Protein AF-A0A965NZM3-F1 (afdb_monomer)

Secondary structure (DSSP, 8-state):
-PPPPHHHHHHHHHHH-------EE-TTT--EE--HHHHHHHHHHHHHHTTEEEEEEEEEEEEEEE-TTSS-EEEEEEEEEEEEETTT--EEEEEEEEEEEESSTTHHHHHHHHHHHHHHHHHTT------TT-TT-HHHHHHHHHHHTTTT------------S----

Mean predicted aligned error: 8.96 Å

Foldseek 3Di:
DDQDDLVRLLVVLLLLAFEDEFPDADPVPGDTDGFLVSLCVSRVVSCVVQQKDKAWDDKAWPDWDAPPVNQKIKTKIKTKIWTARNPPRDIDIFIFMFIAIDRDDCRVVRRVRRRSSVSSCVSSVYHHLPDVVDPDRRPVVVVVRCVVCVPSDDPDPDPPDDPDDDDDD

Sequence (169 aa):
MASKTLAGKLAEVMGEIGYISKGGTNSAQGYKYVMASQVADAIREKLAAKGIAIIPGDIEKLSESTSASGKQVILTFKYSWHLVDGETGEKHTIYSLGSGADSGDKHVYKATTGALKYALLTTFLIPTGDDPENDTADVTIAKAAKEIFKDTVKPMEGQSQKADGEWGF

Solvent-accessible surface area (backbone atoms only — not comparable to full-atom values): 9831 Å² total; per-residue (Å²): 129,83,81,75,51,60,69,57,48,50,53,52,41,33,67,48,50,46,65,48,71,60,77,35,65,43,86,91,79,69,49,71,37,69,44,45,64,60,55,47,60,68,42,50,59,45,34,52,76,66,41,37,46,81,43,83,56,62,76,44,83,75,48,74,48,63,44,96,83,70,58,29,40,38,36,34,35,43,38,34,33,34,42,32,27,70,88,80,66,49,72,47,79,49,68,26,63,10,59,9,74,24,69,66,83,53,14,60,58,40,9,52,46,40,15,54,35,47,36,53,36,63,75,41,69,46,54,49,51,83,47,94,91,43,97,76,52,46,68,62,47,52,53,54,38,51,67,75,28,60,90,47,41,77,82,78,78,78,77,79,74,77,89,74,80,84,93,78,136

Nearest PDB structures (foldseek):
  8rjw-assembly1_F  TM=5.908E-01  e=5.719E-05  Homo sapiens
  8rjw-assembly1_E  TM=5.145E-01  e=3.984E-05  Homo sapiens
  8bjm-assembly1_B  TM=4.962E-01  e=3.984E-05  Homo sapiens
  8rjw-assembly1_D  TM=4.943E-01  e=6.852E-05  Homo sapiens
  5xs0-assembly2_M  TM=4.800E-01  e=5.070E-05  Homo sapiens

Radius of gyration: 17.96 Å; Cα contacts (8 Å, |Δi|>4): 273; chains: 1; bounding box: 42×40×52 Å

Structure (mmCIF, N/CA/C/O backbone):
data_AF-A0A965NZM3-F1
#
_entry.id   AF-A0A965NZM3-F1
#
loop_
_atom_site.group_PDB
_atom_site.id
_atom_site.type_symbol
_atom_site.label_atom_id
_atom_site.label_alt_id
_atom_site.label_comp_id
_atom_site.label_asym_id
_atom_site.label_entity_id
_atom_site.label_seq_id
_atom_site.pdbx_PDB_ins_code
_atom_site.Cartn_x
_atom_site.Cartn_y
_atom_site.Cartn_z
_atom_site.occupancy
_atom_site.B_iso_or_equiv
_atom_site.auth_seq_id
_atom_site.auth_comp_id
_atom_site.auth_asym_id
_atom_site.auth_atom_id
_atom_site.pdbx_PDB_model_num
ATOM 1 N N . MET A 1 1 ? -20.950 -0.039 24.752 1.00 52.38 1 MET A N 1
ATOM 2 C CA . MET A 1 1 ? -19.770 -0.803 24.288 1.00 52.38 1 MET A CA 1
ATOM 3 C C . MET A 1 1 ? -18.690 0.213 23.963 1.00 52.38 1 MET A C 1
ATOM 5 O O . MET A 1 1 ? -19.027 1.195 23.315 1.00 52.38 1 MET A O 1
ATOM 9 N N . ALA A 1 2 ? -17.458 0.050 24.448 1.00 68.75 2 ALA A N 1
ATOM 10 C CA . ALA A 1 2 ? -16.357 0.911 24.007 1.00 68.75 2 ALA A CA 1
ATOM 11 C C . ALA A 1 2 ? -16.117 0.690 22.502 1.00 68.75 2 ALA A C 1
ATOM 13 O O . ALA A 1 2 ? -16.224 -0.452 22.046 1.00 68.75 2 ALA A O 1
ATOM 14 N N . SER A 1 3 ? -15.841 1.755 21.739 1.00 80.31 3 SER A N 1
ATOM 15 C CA . SER A 1 3 ? -15.450 1.592 20.332 1.00 80.31 3 SER A CA 1
ATOM 16 C C . SER A 1 3 ? -14.129 0.818 20.258 1.00 80.31 3 SER A C 1
ATOM 18 O O . SER A 1 3 ? -13.274 0.944 21.139 1.00 80.31 3 SER A O 1
ATOM 20 N N . LYS A 1 4 ? -13.993 -0.044 19.246 1.00 91.12 4 LYS A N 1
ATOM 21 C CA . LYS A 1 4 ? -12.761 -0.804 19.011 1.00 91.12 4 LYS A CA 1
ATOM 22 C C . LYS A 1 4 ? -11.669 0.145 18.526 1.00 91.12 4 LYS A C 1
ATOM 24 O O . LYS A 1 4 ? -11.943 1.030 17.724 1.00 91.12 4 LYS A O 1
ATOM 29 N N . THR A 1 5 ? -10.437 -0.082 18.975 1.00 96.62 5 THR A N 1
ATOM 30 C CA . THR A 1 5 ? -9.261 0.660 18.498 1.00 96.62 5 TH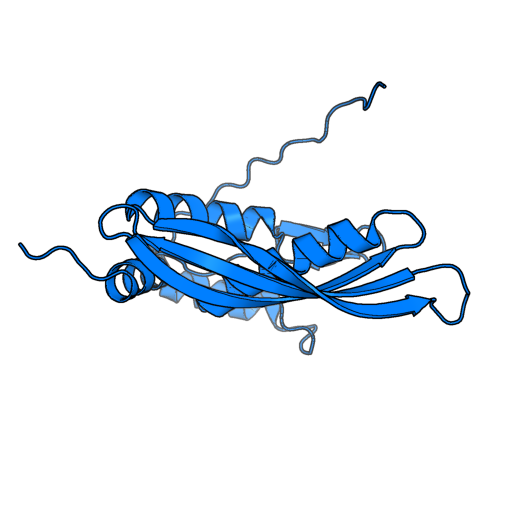R A CA 1
ATOM 31 C C . THR A 1 5 ? -9.007 0.395 17.016 1.00 96.62 5 THR A C 1
ATOM 33 O O . THR A 1 5 ? -9.426 -0.646 16.490 1.00 96.62 5 THR A O 1
ATOM 36 N N . LEU A 1 6 ? -8.257 1.280 16.349 1.00 97.50 6 LEU A N 1
ATOM 37 C CA . LEU A 1 6 ? -7.832 1.062 14.963 1.00 97.50 6 LEU A CA 1
ATOM 38 C C . LEU A 1 6 ? -7.114 -0.284 14.815 1.00 97.50 6 LEU A C 1
ATOM 40 O O . LEU A 1 6 ? -7.427 -1.053 13.910 1.00 97.50 6 LEU A O 1
ATOM 44 N N . ALA A 1 7 ? -6.208 -0.610 15.739 1.00 96.75 7 ALA A N 1
ATOM 45 C CA . ALA A 1 7 ? -5.506 -1.893 15.741 1.00 96.75 7 ALA A CA 1
ATOM 46 C C . ALA A 1 7 ? -6.470 -3.094 15.811 1.00 96.75 7 ALA A C 1
ATOM 48 O O . ALA A 1 7 ? -6.291 -4.071 15.085 1.00 96.75 7 ALA A O 1
ATOM 49 N N . GLY A 1 8 ? -7.523 -3.013 16.634 1.00 97.06 8 GLY A N 1
ATOM 50 C CA . GLY A 1 8 ? -8.547 -4.057 16.720 1.00 97.06 8 GLY A CA 1
ATOM 51 C C . GLY A 1 8 ? -9.350 -4.205 15.425 1.00 97.06 8 GLY A C 1
ATOM 52 O O . GLY A 1 8 ? -9.562 -5.321 14.954 1.00 97.06 8 GLY A O 1
ATOM 53 N N . LYS A 1 9 ? -9.742 -3.084 14.807 1.00 97.50 9 LYS A N 1
ATOM 54 C CA . LYS A 1 9 ? -10.439 -3.071 13.511 1.00 97.50 9 LYS A CA 1
ATOM 55 C C . LYS A 1 9 ? -9.559 -3.652 12.390 1.00 97.50 9 LYS A C 1
ATOM 57 O O . LYS A 1 9 ? -10.045 -4.441 11.583 1.00 97.50 9 LYS A O 1
ATOM 62 N N . LEU A 1 10 ? -8.264 -3.327 12.363 1.00 97.31 10 LEU A N 1
ATOM 63 C CA . LEU A 1 10 ? -7.303 -3.869 11.392 1.00 97.31 10 LEU A CA 1
ATOM 64 C C . LEU A 1 10 ? -7.071 -5.377 11.563 1.00 97.31 10 LEU A C 1
ATOM 66 O O . LEU A 1 10 ? -6.982 -6.090 10.565 1.00 97.31 10 LEU A O 1
ATOM 70 N N . ALA A 1 11 ? -7.022 -5.875 12.803 1.00 96.06 11 ALA A N 1
ATOM 71 C CA . ALA A 1 11 ? -6.902 -7.307 13.077 1.00 96.06 11 ALA A CA 1
ATOM 72 C C . ALA A 1 11 ? -8.112 -8.104 12.552 1.00 96.06 11 ALA A C 1
ATOM 74 O O . ALA 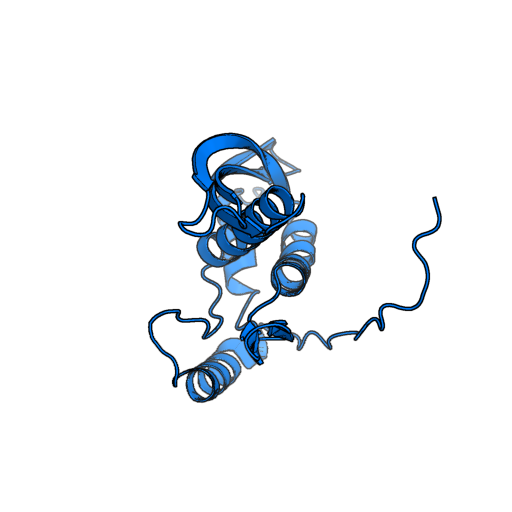A 1 11 ? -7.948 -9.204 12.029 1.00 96.06 11 ALA A O 1
ATOM 75 N N . GLU A 1 12 ? -9.321 -7.540 12.627 1.00 95.38 12 GLU A N 1
ATOM 76 C CA . GLU A 1 12 ? -10.508 -8.155 12.018 1.00 95.38 12 GLU A CA 1
ATOM 77 C C . GLU A 1 12 ? -10.411 -8.208 10.499 1.00 95.38 12 GLU A C 1
ATOM 79 O O . GLU A 1 12 ? -10.671 -9.254 9.914 1.00 95.38 12 GLU A O 1
ATOM 84 N N . VAL A 1 13 ? -9.989 -7.112 9.863 1.00 95.69 13 VAL A N 1
ATOM 85 C CA . VAL A 1 13 ? -9.788 -7.081 8.407 1.00 95.69 13 VAL A CA 1
ATOM 86 C C . VAL A 1 13 ? -8.791 -8.158 7.980 1.00 95.69 13 VAL A C 1
ATOM 88 O O . VAL A 1 13 ? -9.073 -8.904 7.048 1.00 95.69 13 VAL A O 1
ATOM 91 N N . MET A 1 14 ? -7.675 -8.295 8.700 1.00 94.12 14 MET A N 1
ATOM 92 C CA . MET A 1 14 ? -6.680 -9.344 8.457 1.00 94.12 14 MET A CA 1
ATOM 93 C C . MET A 1 14 ? -7.279 -10.755 8.569 1.00 94.12 14 MET A C 1
ATOM 95 O O . MET A 1 14 ? -6.982 -11.607 7.741 1.00 94.12 14 MET A O 1
ATOM 99 N N . GLY A 1 15 ? -8.152 -11.004 9.551 1.00 92.12 15 GLY A N 1
ATOM 100 C CA . GLY A 1 15 ? -8.824 -12.298 9.716 1.00 92.12 15 GLY A CA 1
ATOM 101 C C . GLY A 1 15 ? -9.894 -12.602 8.659 1.00 92.12 15 GLY A C 1
ATOM 102 O O . GLY A 1 15 ? -10.213 -13.765 8.424 1.00 92.12 15 GLY A O 1
ATOM 103 N N . GLU A 1 16 ? -10.450 -11.575 8.012 1.00 92.00 16 GLU A N 1
ATOM 104 C CA . GLU A 1 16 ? -11.489 -11.707 6.983 1.00 92.00 16 GLU A CA 1
ATOM 105 C C . GLU A 1 16 ? -10.929 -11.909 5.564 1.00 92.00 16 GLU A C 1
ATOM 107 O O . GLU A 1 16 ? -11.695 -12.212 4.647 1.00 92.00 16 GLU A O 1
ATOM 112 N N . ILE A 1 17 ? -9.621 -11.730 5.358 1.00 89.12 17 ILE A N 1
ATOM 113 C CA . ILE A 1 17 ? -8.980 -11.860 4.047 1.00 89.12 17 ILE A CA 1
ATOM 114 C C . ILE A 1 17 ? -8.125 -13.124 4.027 1.00 89.12 17 ILE A C 1
ATOM 116 O O . ILE A 1 17 ? -7.209 -13.292 4.823 1.00 89.12 17 ILE A O 1
ATOM 120 N N . GLY A 1 18 ? -8.411 -14.011 3.078 1.00 85.56 18 GLY A N 1
ATOM 121 C CA . GLY A 1 18 ? -7.591 -15.191 2.826 1.00 85.56 18 GLY A CA 1
ATOM 122 C C . GLY A 1 18 ? -6.780 -15.074 1.541 1.00 85.56 18 GLY A C 1
ATOM 123 O O . GLY A 1 18 ? -6.357 -13.999 1.125 1.00 85.56 18 GLY A O 1
ATOM 124 N N . TYR A 1 19 ? -6.555 -16.215 0.899 1.00 87.19 19 TYR A N 1
ATOM 125 C CA . TYR A 1 19 ? -5.686 -16.323 -0.269 1.00 87.19 19 TYR A CA 1
ATOM 126 C C . TYR A 1 19 ? -6.189 -15.561 -1.500 1.00 87.19 19 TYR A C 1
ATOM 128 O O . TYR A 1 19 ? -7.348 -15.705 -1.896 1.00 87.19 19 TYR A O 1
ATOM 136 N N . ILE A 1 20 ? -5.280 -14.845 -2.173 1.00 86.69 20 ILE A N 1
ATOM 137 C CA . ILE A 1 20 ? -5.551 -14.169 -3.450 1.00 86.69 20 ILE A CA 1
ATOM 138 C C . ILE A 1 20 ? -4.769 -14.854 -4.572 1.00 86.69 20 ILE A C 1
ATOM 140 O O . ILE A 1 20 ? -3.541 -14.824 -4.613 1.00 86.69 20 ILE A O 1
ATOM 144 N N . SER A 1 21 ? -5.497 -15.445 -5.521 1.00 84.31 21 SER A N 1
ATOM 145 C CA . SER A 1 21 ? -4.911 -16.111 -6.686 1.00 84.31 21 SER A CA 1
ATOM 146 C C . SER A 1 21 ? -4.430 -15.128 -7.753 1.00 84.31 21 SER A C 1
ATOM 148 O O . SER A 1 21 ? -5.058 -14.096 -7.996 1.00 84.31 21 SER A O 1
ATOM 150 N N . LYS A 1 22 ? -3.377 -15.518 -8.478 1.00 84.12 22 LYS A N 1
ATOM 151 C CA . LYS A 1 22 ? -2.843 -14.790 -9.636 1.00 84.12 22 LYS A CA 1
ATOM 152 C C . LYS A 1 22 ? -3.904 -14.634 -10.738 1.00 84.12 22 LYS A C 1
ATOM 154 O O . LYS A 1 22 ? -4.280 -15.617 -11.375 1.00 84.12 22 LYS A O 1
ATOM 159 N N . GLY A 1 23 ? -4.384 -13.407 -10.954 1.00 82.62 23 GLY A N 1
ATOM 160 C CA . GLY A 1 23 ? -5.332 -13.068 -12.025 1.00 82.62 23 GLY A CA 1
ATOM 161 C C . GLY A 1 23 ? -4.716 -12.315 -13.205 1.00 82.62 23 GLY A C 1
ATOM 162 O O . GLY A 1 23 ? -5.353 -12.206 -14.248 1.00 82.62 23 GLY A O 1
ATOM 163 N N . GLY A 1 24 ? -3.487 -11.812 -13.064 1.00 83.06 24 GLY A N 1
ATOM 164 C CA . GLY A 1 24 ? -2.763 -11.114 -14.123 1.00 83.06 24 GLY A CA 1
ATOM 165 C C . GLY A 1 24 ? -1.831 -12.048 -14.888 1.00 83.06 24 GLY A C 1
ATOM 166 O O . GLY A 1 24 ? -1.347 -13.036 -14.339 1.00 83.06 24 GLY A O 1
ATOM 167 N N . THR A 1 25 ? -1.552 -11.720 -16.149 1.00 83.81 25 THR A N 1
ATOM 168 C CA . THR A 1 25 ? -0.481 -12.341 -16.946 1.00 83.81 25 THR A CA 1
ATOM 169 C C . THR A 1 25 ? 0.392 -11.236 -17.522 1.00 83.81 25 THR A C 1
ATOM 171 O O . THR A 1 25 ? -0.119 -10.307 -18.147 1.00 83.81 25 THR A O 1
ATOM 174 N N . ASN A 1 26 ? 1.701 -11.295 -17.281 1.00 78.12 26 ASN A N 1
ATOM 175 C CA . ASN A 1 26 ? 2.644 -10.363 -17.881 1.00 78.12 26 ASN A CA 1
ATOM 176 C C . ASN A 1 26 ? 2.743 -10.680 -19.378 1.00 78.12 26 ASN A C 1
ATOM 178 O O . ASN A 1 26 ? 3.181 -11.763 -19.755 1.00 78.12 26 ASN A O 1
ATOM 182 N N . SER A 1 27 ? 2.344 -9.747 -20.238 1.00 78.06 27 SER A N 1
ATOM 183 C CA . SER A 1 27 ? 2.311 -9.966 -21.688 1.00 78.06 27 SER A CA 1
ATOM 184 C C . SER A 1 27 ? 3.694 -10.085 -22.334 1.00 78.06 27 SER A C 1
ATOM 186 O O . SER A 1 27 ? 3.808 -10.688 -23.396 1.00 78.06 27 SER A O 1
ATOM 188 N N . ALA A 1 28 ? 4.742 -9.539 -21.712 1.00 75.94 28 ALA A N 1
ATOM 189 C CA . ALA A 1 28 ? 6.100 -9.582 -22.247 1.00 75.94 28 ALA A CA 1
ATOM 190 C C . ALA A 1 28 ? 6.823 -10.899 -21.927 1.00 75.94 28 ALA A C 1
ATOM 192 O O . ALA A 1 28 ? 7.609 -11.374 -22.740 1.00 75.94 28 ALA A O 1
ATOM 193 N N . GLN A 1 29 ? 6.583 -11.470 -20.742 1.00 72.19 29 GLN A N 1
ATOM 194 C CA . GLN A 1 29 ? 7.325 -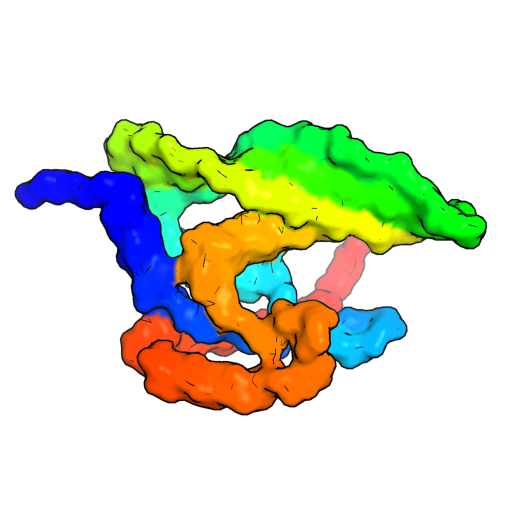12.634 -20.230 1.00 72.19 29 GLN A CA 1
ATOM 195 C C . GLN A 1 29 ? 6.441 -13.862 -19.949 1.00 72.19 29 GLN A C 1
ATOM 197 O O . GLN A 1 29 ? 6.954 -14.927 -19.629 1.00 72.19 29 GLN A O 1
ATOM 202 N N . GLY A 1 30 ? 5.117 -13.740 -20.059 1.00 78.12 30 GLY A N 1
ATOM 203 C CA . GLY A 1 30 ? 4.167 -14.853 -19.977 1.00 78.12 30 GLY A CA 1
ATOM 204 C C . GLY A 1 30 ? 3.863 -15.383 -18.571 1.00 78.12 30 GLY A C 1
ATOM 205 O O . GLY A 1 30 ? 3.026 -16.274 -18.441 1.00 78.12 30 GLY A O 1
ATOM 206 N N . TYR A 1 31 ? 4.486 -14.856 -17.513 1.00 74.50 31 TYR A N 1
ATOM 207 C CA . TYR A 1 31 ? 4.233 -15.321 -16.146 1.00 74.50 31 TYR A CA 1
ATOM 208 C C . TYR A 1 31 ? 2.946 -14.729 -15.554 1.00 74.50 31 TYR A C 1
ATOM 210 O O . TYR A 1 31 ? 2.550 -13.596 -15.856 1.00 74.50 31 TYR A O 1
ATOM 218 N N . LYS A 1 32 ? 2.288 -15.498 -14.679 1.00 83.12 32 LYS A N 1
ATOM 219 C CA . LYS A 1 32 ? 1.111 -15.043 -13.931 1.00 83.12 32 LYS A CA 1
ATOM 220 C C . LYS A 1 32 ? 1.526 -14.282 -12.678 1.00 83.12 32 LYS A C 1
ATOM 222 O O . LYS A 1 32 ? 2.507 -14.642 -12.038 1.00 83.12 32 LYS A O 1
ATOM 227 N N . TYR A 1 33 ? 0.745 -13.279 -12.291 1.00 83.00 33 TYR A N 1
ATOM 228 C CA . TYR A 1 33 ? 1.001 -12.477 -11.094 1.00 83.00 33 TYR A CA 1
ATOM 229 C C . TYR A 1 33 ? -0.300 -12.054 -10.406 1.00 83.00 33 TYR A C 1
ATOM 231 O O . TYR A 1 33 ? -1.374 -12.025 -11.017 1.00 83.00 33 TYR A O 1
ATOM 239 N N . VAL A 1 34 ? -0.217 -11.705 -9.120 1.00 87.75 34 VAL A N 1
ATOM 240 C CA . VAL A 1 34 ? -1.345 -11.086 -8.406 1.00 87.75 34 VAL A CA 1
ATOM 241 C C . VAL A 1 34 ? -1.449 -9.609 -8.783 1.00 87.75 34 VAL A C 1
ATOM 243 O O . VAL A 1 34 ? -0.482 -8.861 -8.616 1.00 87.75 34 VAL A O 1
ATOM 246 N N . MET A 1 35 ? -2.608 -9.176 -9.285 1.00 90.44 35 MET A N 1
ATOM 247 C CA . MET A 1 35 ? -2.822 -7.781 -9.680 1.00 90.44 35 MET A CA 1
ATOM 248 C C . MET A 1 35 ? -3.076 -6.894 -8.460 1.00 90.44 35 MET A C 1
ATOM 250 O O . MET A 1 35 ? -3.792 -7.287 -7.542 1.00 90.44 35 MET A O 1
ATOM 254 N N . ALA A 1 36 ? -2.545 -5.669 -8.473 1.00 91.56 36 ALA A N 1
ATOM 255 C CA . ALA A 1 36 ? -2.790 -4.696 -7.406 1.00 91.56 36 ALA A CA 1
ATOM 256 C C . ALA A 1 36 ? -4.289 -4.393 -7.225 1.00 91.56 36 ALA A C 1
ATOM 258 O O . ALA A 1 36 ? -4.746 -4.263 -6.095 1.00 91.56 36 ALA A O 1
ATOM 259 N N . SER A 1 37 ? -5.056 -4.348 -8.322 1.00 91.25 37 SER A N 1
ATOM 260 C CA . SER A 1 37 ? -6.511 -4.149 -8.297 1.00 91.25 37 SER A CA 1
ATOM 261 C C . SER A 1 37 ? -7.238 -5.255 -7.538 1.00 91.25 37 SER A C 1
ATOM 263 O O . SER A 1 37 ? -8.058 -4.949 -6.688 1.00 91.25 37 SER A O 1
ATOM 265 N N . GLN A 1 38 ? -6.878 -6.524 -7.755 1.00 90.94 38 GLN A N 1
ATOM 266 C CA . GLN A 1 38 ? -7.481 -7.648 -7.028 1.00 90.94 38 GLN A CA 1
ATOM 267 C C . GLN A 1 38 ? -7.217 -7.562 -5.523 1.00 90.94 38 GLN A C 1
ATOM 269 O O . GLN A 1 38 ? -8.106 -7.833 -4.722 1.00 90.94 38 GLN A O 1
ATOM 274 N N . VAL A 1 39 ? -5.998 -7.173 -5.138 1.00 92.88 39 VAL A N 1
ATOM 275 C CA . VAL A 1 39 ? -5.635 -6.983 -3.726 1.00 92.88 39 VAL A CA 1
ATOM 276 C C . VAL A 1 39 ? -6.426 -5.819 -3.129 1.00 92.88 39 VAL A C 1
ATOM 278 O O . VAL A 1 39 ? -7.018 -5.958 -2.063 1.00 92.88 39 VAL A O 1
ATOM 281 N N . ALA A 1 40 ? -6.482 -4.686 -3.831 1.00 93.81 40 ALA A N 1
ATOM 282 C CA . ALA A 1 40 ? -7.226 -3.514 -3.390 1.00 93.81 40 ALA A CA 1
ATOM 283 C C . ALA A 1 40 ? -8.729 -3.799 -3.265 1.00 93.81 40 ALA A C 1
ATOM 285 O O . ALA A 1 40 ? -9.334 -3.421 -2.265 1.00 93.81 40 ALA A O 1
ATOM 286 N N . ASP A 1 41 ? -9.323 -4.501 -4.228 1.00 91.88 41 ASP A N 1
ATOM 287 C CA . ASP A 1 41 ? -10.740 -4.854 -4.223 1.00 91.88 41 ASP A CA 1
ATOM 288 C C . ASP A 1 41 ? -11.099 -5.776 -3.054 1.00 91.88 41 ASP A C 1
ATOM 290 O O . ASP A 1 41 ? -12.111 -5.544 -2.392 1.00 91.88 41 ASP A O 1
ATOM 294 N N . ALA A 1 42 ? -10.250 -6.761 -2.744 1.00 90.44 42 ALA A N 1
ATOM 295 C CA . ALA A 1 42 ? -10.459 -7.659 -1.609 1.00 90.44 42 ALA A CA 1
ATOM 296 C C . ALA A 1 42 ? -10.408 -6.929 -0.253 1.00 90.44 42 ALA A C 1
ATOM 298 O O . ALA A 1 42 ? -11.111 -7.306 0.682 1.00 90.44 42 ALA A O 1
ATOM 299 N N . ILE A 1 43 ? -9.586 -5.882 -0.138 1.00 94.69 43 ILE A N 1
ATOM 300 C CA . ILE A 1 43 ? -9.342 -5.178 1.129 1.00 94.69 43 ILE A CA 1
ATOM 301 C C . ILE A 1 43 ? -10.283 -3.985 1.317 1.00 94.69 43 ILE A C 1
ATOM 303 O O . ILE A 1 43 ? -10.727 -3.727 2.437 1.00 94.69 43 ILE A O 1
ATOM 307 N N . ARG A 1 44 ? -10.603 -3.244 0.247 1.00 94.44 44 ARG A N 1
ATOM 308 C CA . ARG A 1 44 ? -11.346 -1.974 0.338 1.00 94.44 44 ARG A CA 1
ATOM 309 C C . ARG A 1 44 ? -12.715 -2.141 0.988 1.00 94.44 44 ARG A C 1
ATOM 311 O O . ARG A 1 44 ? -13.100 -1.305 1.798 1.00 94.44 44 ARG A O 1
ATOM 318 N N . GLU A 1 45 ? -13.427 -3.223 0.669 1.00 92.88 45 GLU A N 1
ATOM 319 C CA . GLU A 1 45 ? -14.753 -3.503 1.228 1.00 92.88 45 GLU A CA 1
ATOM 320 C C . GLU A 1 45 ? -14.654 -3.763 2.734 1.00 92.88 45 GLU A C 1
ATOM 322 O O . GLU A 1 45 ? -15.465 -3.265 3.514 1.00 92.88 45 GLU A O 1
ATOM 327 N N . LYS A 1 46 ? -13.607 -4.481 3.152 1.00 95.62 46 LYS A N 1
ATOM 328 C CA . LYS A 1 46 ? -13.356 -4.830 4.552 1.00 95.62 46 LYS A CA 1
ATOM 329 C C . LYS A 1 46 ? -12.969 -3.616 5.379 1.00 95.62 46 LYS A C 1
ATOM 331 O O . LYS A 1 46 ? -13.526 -3.415 6.453 1.00 95.62 46 LYS A O 1
ATOM 336 N N . LEU A 1 47 ? -12.074 -2.773 4.863 1.00 97.38 47 LEU A N 1
ATOM 337 C CA . LEU A 1 47 ? -11.720 -1.512 5.515 1.00 97.38 47 LEU A CA 1
ATOM 338 C C . LEU A 1 47 ? -12.935 -0.588 5.639 1.00 97.38 47 LEU A C 1
ATOM 340 O O . LEU A 1 47 ? -13.216 -0.105 6.736 1.00 97.38 47 LEU A O 1
ATOM 344 N N . ALA A 1 48 ? -13.699 -0.411 4.556 1.00 96.50 48 ALA A N 1
ATOM 345 C CA . ALA A 1 48 ? -14.897 0.426 4.558 1.00 96.50 48 ALA A CA 1
ATOM 346 C C . ALA A 1 48 ? -15.944 -0.068 5.569 1.00 96.50 48 ALA A C 1
ATOM 348 O O . ALA A 1 48 ? -16.499 0.736 6.316 1.00 96.50 48 ALA A O 1
ATOM 349 N N . ALA A 1 49 ? -16.158 -1.385 5.664 1.00 96.12 49 ALA A N 1
ATOM 350 C CA . ALA A 1 49 ? -17.079 -1.982 6.632 1.00 96.12 49 ALA A CA 1
ATOM 351 C C . ALA A 1 49 ? -16.675 -1.743 8.100 1.00 96.12 49 ALA A C 1
ATOM 353 O O . ALA A 1 49 ? -17.535 -1.779 8.979 1.00 96.12 49 ALA A O 1
ATOM 354 N N . LYS A 1 50 ? -15.388 -1.488 8.380 1.00 96.69 50 LYS A N 1
ATOM 355 C CA . LYS A 1 50 ? -14.886 -1.121 9.717 1.00 96.69 50 LYS A CA 1
ATOM 356 C C . LYS A 1 50 ? -14.676 0.388 9.894 1.00 96.69 50 LYS A C 1
ATOM 358 O O . LYS A 1 50 ? -14.157 0.800 10.929 1.00 96.69 50 LYS A O 1
ATOM 363 N N . GLY A 1 51 ? -15.046 1.205 8.905 1.00 97.25 51 GLY A N 1
ATOM 364 C CA . GLY A 1 51 ? -14.851 2.655 8.945 1.00 97.25 51 GLY A CA 1
ATOM 365 C C . GLY A 1 51 ? -13.384 3.085 8.861 1.00 97.25 51 GLY A C 1
ATOM 366 O O . GLY A 1 51 ? -13.028 4.118 9.419 1.00 97.25 51 GLY A O 1
ATOM 367 N N . ILE A 1 52 ? -12.524 2.303 8.199 1.00 98.25 52 ILE A N 1
ATOM 368 C CA . ILE A 1 52 ? -11.104 2.627 8.018 1.00 98.25 52 ILE A CA 1
ATOM 369 C C . ILE A 1 52 ? -10.865 3.166 6.605 1.00 98.25 52 ILE A C 1
ATOM 371 O O . ILE A 1 52 ? -11.254 2.541 5.617 1.00 98.25 52 ILE A O 1
ATOM 375 N N . ALA A 1 53 ? -10.160 4.291 6.503 1.00 97.50 53 ALA A N 1
ATOM 376 C CA . ALA A 1 53 ? -9.620 4.801 5.246 1.00 97.50 53 ALA A CA 1
ATOM 377 C C . ALA A 1 53 ? -8.130 4.455 5.113 1.00 97.50 53 ALA A C 1
ATOM 379 O O . ALA A 1 53 ? -7.398 4.478 6.102 1.00 97.50 53 ALA A O 1
ATOM 380 N N . ILE A 1 54 ? -7.671 4.189 3.887 1.00 97.12 54 ILE A N 1
ATOM 381 C CA . ILE A 1 54 ? -6.246 4.192 3.537 1.00 97.12 54 ILE A CA 1
ATOM 382 C C . ILE A 1 54 ? -5.955 5.411 2.660 1.00 97.12 54 ILE A C 1
ATOM 384 O O . ILE A 1 54 ? -6.612 5.620 1.642 1.00 97.12 54 ILE A O 1
ATOM 388 N N . ILE A 1 55 ? -4.995 6.235 3.072 1.00 96.00 55 ILE A N 1
ATOM 389 C CA . ILE A 1 55 ? -4.677 7.515 2.427 1.00 96.00 55 ILE A CA 1
ATOM 390 C C . ILE A 1 55 ? -3.176 7.541 2.111 1.00 96.00 55 ILE A C 1
ATOM 392 O O . ILE A 1 55 ? -2.383 7.190 2.987 1.00 96.00 55 ILE A O 1
ATOM 396 N N . PRO A 1 56 ? -2.749 7.928 0.895 1.00 94.06 56 PRO A N 1
ATOM 397 C CA . PRO A 1 56 ? -1.330 8.092 0.599 1.00 94.06 56 PRO A CA 1
ATOM 398 C C . PRO A 1 56 ? -0.726 9.220 1.446 1.00 94.06 56 PRO A C 1
ATOM 400 O O . PRO A 1 56 ? -1.332 10.280 1.603 1.00 94.06 56 PRO A O 1
ATOM 403 N N . GLY A 1 57 ? 0.457 8.970 2.000 1.00 96.06 57 GLY A N 1
ATOM 404 C CA . GLY A 1 57 ? 1.284 9.973 2.665 1.00 96.06 57 GLY A CA 1
ATOM 405 C C . GLY A 1 57 ? 2.436 10.421 1.766 1.00 96.06 57 GLY A C 1
ATOM 406 O O . GLY A 1 57 ? 2.289 10.546 0.550 1.00 96.06 57 GLY A O 1
ATOM 407 N N . ASP A 1 58 ? 3.600 10.635 2.374 1.00 96.62 58 ASP A N 1
ATOM 408 C CA . ASP A 1 58 ? 4.820 11.046 1.686 1.00 96.62 58 ASP A CA 1
ATOM 409 C C . ASP A 1 58 ? 5.326 9.999 0.688 1.00 96.62 58 ASP A C 1
ATOM 411 O O . ASP A 1 58 ? 5.240 8.784 0.920 1.00 96.62 58 ASP A O 1
ATOM 415 N N . ILE A 1 59 ? 5.919 10.509 -0.393 1.00 97.12 59 ILE A N 1
ATOM 416 C CA . ILE A 1 59 ? 6.612 9.741 -1.424 1.00 97.12 59 ILE A CA 1
ATOM 417 C C . ILE A 1 59 ? 8.047 10.257 -1.501 1.00 97.12 59 ILE A C 1
ATOM 419 O O . ILE A 1 59 ? 8.287 11.424 -1.808 1.00 97.12 59 ILE A O 1
ATOM 423 N N . GLU A 1 60 ? 9.006 9.375 -1.249 1.00 96.12 60 GLU A N 1
ATOM 424 C CA . GLU A 1 60 ? 10.433 9.683 -1.272 1.00 96.12 60 GLU A CA 1
ATOM 425 C C . GLU A 1 60 ? 11.106 8.940 -2.428 1.00 96.12 60 GLU A C 1
ATOM 427 O O . GLU A 1 60 ? 11.039 7.710 -2.511 1.00 96.12 60 GLU A O 1
ATOM 432 N N . LYS A 1 61 ? 11.772 9.676 -3.327 1.00 97.25 61 LYS A N 1
ATOM 433 C CA . LYS A 1 61 ? 12.597 9.079 -4.386 1.00 97.25 61 LYS A CA 1
ATOM 434 C C . LYS A 1 61 ? 13.887 8.538 -3.788 1.00 97.25 61 LYS A C 1
ATOM 436 O O . LYS A 1 61 ? 14.715 9.318 -3.333 1.00 97.25 61 LYS A O 1
ATOM 441 N N . LEU A 1 62 ? 14.071 7.221 -3.845 1.00 95.44 62 LEU A N 1
ATOM 442 C CA . LEU A 1 62 ? 15.278 6.567 -3.340 1.00 95.44 62 LEU A CA 1
ATOM 443 C C . LEU A 1 62 ? 16.349 6.425 -4.419 1.00 95.44 62 LEU A C 1
ATO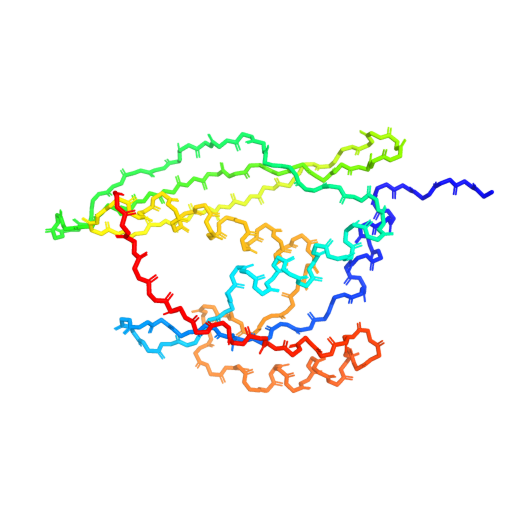M 445 O O . LEU A 1 62 ? 17.531 6.618 -4.152 1.00 95.44 62 LEU A O 1
ATOM 449 N N . SER A 1 63 ? 15.950 6.068 -5.640 1.00 95.00 63 SER A N 1
ATOM 450 C CA . SER A 1 63 ? 16.889 5.895 -6.746 1.00 95.00 63 SER A CA 1
ATOM 451 C C . SER A 1 63 ? 16.223 6.068 -8.098 1.00 95.00 63 SER A C 1
ATOM 453 O O . SER A 1 63 ? 15.052 5.741 -8.273 1.00 95.00 63 SER A O 1
ATOM 455 N N . GLU A 1 64 ? 17.001 6.556 -9.057 1.00 95.44 64 GLU A N 1
ATOM 456 C CA . GLU A 1 64 ? 16.630 6.659 -10.462 1.00 95.44 64 GLU A CA 1
ATOM 457 C C . GLU A 1 64 ? 17.868 6.339 -11.296 1.00 95.44 64 GLU A C 1
ATOM 459 O O . GLU A 1 64 ? 18.935 6.920 -11.090 1.00 95.44 64 GLU A O 1
ATOM 464 N N . SER A 1 65 ? 17.751 5.371 -12.195 1.00 93.75 65 SER A N 1
ATOM 465 C CA . SER A 1 65 ? 18.838 4.956 -13.072 1.00 93.75 65 SER A CA 1
ATOM 466 C C . SER A 1 65 ? 18.305 4.573 -14.444 1.00 93.75 65 SER A C 1
ATOM 468 O O . SER A 1 65 ? 17.106 4.403 -14.653 1.00 93.75 65 SER A O 1
ATOM 470 N N . THR A 1 66 ? 19.210 4.449 -15.408 1.00 94.62 66 THR A N 1
ATOM 471 C CA . THR A 1 66 ? 18.890 3.910 -16.730 1.00 94.62 66 THR A CA 1
ATOM 472 C C . THR A 1 66 ? 19.513 2.525 -16.862 1.00 94.62 66 THR A C 1
ATOM 474 O O . THR A 1 66 ? 20.626 2.291 -16.391 1.00 94.62 66 THR A O 1
ATOM 477 N N . SER A 1 67 ? 18.810 1.594 -17.508 1.00 91.75 67 SER A N 1
ATOM 478 C CA . SER A 1 67 ? 19.351 0.275 -17.855 1.00 91.75 67 SER A CA 1
ATOM 479 C C . SER A 1 67 ? 20.654 0.403 -18.652 1.00 91.75 67 SER A C 1
ATOM 481 O O . SER A 1 67 ? 20.839 1.382 -19.376 1.00 91.75 67 SER A O 1
ATOM 483 N N . ALA A 1 68 ? 21.492 -0.636 -18.644 1.00 90.12 68 ALA A N 1
ATOM 484 C CA . ALA A 1 68 ? 22.734 -0.669 -19.426 1.00 90.12 68 ALA A CA 1
ATOM 485 C C . ALA A 1 68 ? 22.534 -0.382 -20.930 1.00 90.12 68 ALA A C 1
ATOM 487 O O . ALA A 1 68 ? 23.427 0.134 -21.590 1.00 90.12 68 ALA A O 1
ATOM 488 N N . SER A 1 69 ? 21.347 -0.683 -21.471 1.00 90.88 69 SER A N 1
ATOM 489 C CA . SER A 1 69 ? 21.000 -0.423 -22.875 1.00 90.88 69 SER A CA 1
ATOM 490 C C . SER A 1 69 ? 20.617 1.030 -23.185 1.00 90.88 69 SER A C 1
ATOM 492 O O . SER A 1 69 ? 20.382 1.357 -24.346 1.00 90.88 69 SER A O 1
ATOM 494 N N . GLY A 1 70 ? 20.462 1.884 -22.169 1.00 90.44 70 GLY A N 1
ATOM 495 C CA . GLY A 1 70 ? 19.936 3.243 -22.318 1.00 90.44 70 GLY A CA 1
ATOM 496 C C . GLY A 1 70 ? 18.419 3.324 -22.544 1.00 90.44 70 GLY A C 1
ATOM 497 O O . GLY A 1 70 ? 17.872 4.418 -22.579 1.00 90.44 70 GLY A O 1
ATOM 498 N N . LYS A 1 71 ? 17.724 2.188 -22.708 1.00 90.94 71 LYS A N 1
ATOM 499 C CA . LYS A 1 71 ? 16.329 2.165 -23.181 1.00 90.94 71 LYS A CA 1
ATOM 500 C C . LYS A 1 71 ? 15.269 2.202 -22.089 1.00 90.94 71 LYS A C 1
ATOM 502 O O . LYS A 1 71 ? 14.128 2.484 -22.413 1.00 90.94 71 LYS A O 1
ATOM 507 N N . GLN A 1 72 ? 15.598 1.856 -20.847 1.00 92.31 72 GLN A N 1
ATOM 508 C CA . GLN A 1 72 ? 14.639 1.799 -19.740 1.00 92.31 72 GLN A CA 1
ATOM 509 C C . GLN A 1 72 ? 15.109 2.652 -18.574 1.00 92.31 72 GLN A C 1
ATOM 511 O O . GLN A 1 72 ? 16.267 2.540 -18.173 1.00 92.31 72 GLN A O 1
ATOM 516 N N . VAL A 1 73 ? 14.195 3.430 -18.006 1.00 94.25 73 VAL A N 1
ATOM 517 C CA . VAL A 1 73 ? 14.378 4.092 -16.715 1.00 94.25 73 VAL A CA 1
ATOM 518 C C . VAL A 1 73 ? 13.877 3.153 -15.626 1.00 94.25 73 VAL A C 1
ATOM 520 O O . VAL A 1 73 ? 12.803 2.563 -15.756 1.00 94.25 73 VAL A O 1
ATOM 523 N N . ILE A 1 74 ? 14.670 3.006 -14.568 1.00 93.75 74 ILE A N 1
ATOM 524 C CA . ILE A 1 74 ? 14.348 2.249 -13.362 1.00 93.75 74 ILE A CA 1
ATOM 525 C C . ILE A 1 74 ? 14.285 3.247 -12.212 1.00 93.75 74 ILE A C 1
ATOM 527 O O . ILE A 1 74 ? 15.254 3.953 -11.937 1.00 93.75 74 ILE A O 1
ATOM 531 N N . LEU A 1 75 ? 13.141 3.300 -11.543 1.00 94.25 75 LEU A N 1
ATOM 532 C CA . LEU A 1 75 ? 12.852 4.267 -10.492 1.00 94.25 75 LEU A CA 1
ATOM 533 C C . LEU A 1 75 ? 12.318 3.536 -9.266 1.00 94.25 75 LEU A C 1
ATOM 535 O O . LEU A 1 75 ? 11.418 2.705 -9.394 1.00 94.25 75 LEU A O 1
ATOM 539 N N . THR A 1 76 ? 12.859 3.855 -8.091 1.00 95.81 76 THR A N 1
ATOM 540 C CA . THR A 1 76 ? 12.401 3.301 -6.813 1.00 95.81 76 THR A CA 1
ATOM 541 C C . THR A 1 76 ? 11.978 4.410 -5.863 1.00 95.81 76 THR A C 1
ATOM 543 O O . THR A 1 76 ? 12.724 5.357 -5.607 1.00 95.81 76 THR A O 1
ATOM 546 N N . PHE A 1 77 ? 10.788 4.245 -5.298 1.00 96.69 77 PHE A N 1
ATOM 547 C CA . PHE A 1 77 ? 10.202 5.129 -4.305 1.00 96.69 77 PHE A CA 1
ATOM 548 C C . PHE A 1 77 ? 9.932 4.381 -3.002 1.00 96.69 77 PHE A C 1
ATOM 550 O O . PHE A 1 77 ? 9.558 3.204 -3.005 1.00 96.69 77 PHE A O 1
ATOM 557 N N . LYS A 1 78 ? 10.035 5.104 -1.890 1.00 97.69 78 LYS A N 1
ATOM 558 C CA . LYS A 1 78 ? 9.427 4.733 -0.616 1.00 97.69 78 LYS A CA 1
ATOM 559 C C . LYS A 1 78 ? 8.126 5.507 -0.461 1.00 97.69 78 LYS A C 1
ATOM 561 O O . LYS A 1 78 ? 8.122 6.731 -0.534 1.00 97.69 78 LYS A O 1
ATOM 566 N N . TYR A 1 79 ? 7.042 4.781 -0.232 1.00 98.00 79 TYR A N 1
ATOM 567 C CA . TYR A 1 79 ? 5.729 5.344 0.061 1.00 98.00 79 TYR A CA 1
ATOM 568 C C . TYR A 1 79 ? 5.426 5.170 1.537 1.00 98.00 79 TYR A C 1
ATOM 570 O O . TYR A 1 79 ? 5.752 4.133 2.126 1.00 98.00 79 TYR A O 1
ATOM 578 N N . SER A 1 80 ? 4.749 6.157 2.106 1.00 97.88 80 SER A N 1
ATOM 579 C CA . SER A 1 80 ? 3.992 5.987 3.337 1.00 97.88 80 SER A CA 1
ATOM 580 C C . SER A 1 80 ? 2.496 5.970 3.038 1.00 97.88 80 SER A C 1
ATOM 582 O O . SER A 1 80 ? 2.025 6.607 2.095 1.00 97.88 80 SER A O 1
ATOM 584 N N . TRP A 1 81 ? 1.747 5.227 3.844 1.00 98.00 81 TRP A N 1
ATOM 585 C CA . TRP A 1 81 ? 0.292 5.160 3.772 1.00 98.00 81 TRP A CA 1
ATOM 586 C C . TRP A 1 81 ? -0.279 5.275 5.172 1.00 98.00 81 TRP A C 1
ATOM 588 O O . TRP A 1 81 ? 0.270 4.722 6.125 1.00 98.00 81 TRP A O 1
ATOM 598 N N . HIS A 1 82 ? -1.392 5.976 5.296 1.00 98.19 82 HIS A N 1
ATOM 599 C CA . HIS A 1 82 ? -2.076 6.194 6.555 1.00 98.19 82 HIS A CA 1
ATOM 600 C C . HIS A 1 82 ? -3.358 5.379 6.589 1.00 98.19 82 HIS A C 1
ATOM 602 O O . HIS A 1 82 ? -4.262 5.614 5.791 1.00 98.19 82 HIS A O 1
ATOM 608 N N . LEU A 1 83 ? -3.433 4.449 7.534 1.00 98.31 83 LEU A N 1
ATOM 609 C CA . LEU A 1 83 ? -4.672 3.809 7.946 1.00 98.31 83 LEU A CA 1
ATOM 610 C C . LEU A 1 83 ? -5.304 4.705 9.006 1.00 98.31 83 LEU A C 1
ATOM 612 O O . LEU A 1 83 ? -4.678 4.964 10.034 1.00 98.31 83 LEU A O 1
ATOM 616 N N . VAL A 1 84 ? -6.497 5.217 8.728 1.00 98.38 84 VAL A N 1
ATOM 617 C CA . VAL A 1 84 ? -7.182 6.198 9.575 1.00 98.38 84 VAL A CA 1
ATOM 618 C C . VAL A 1 84 ? -8.532 5.639 9.987 1.00 98.38 84 VAL A C 1
ATOM 620 O O . VAL A 1 84 ? -9.334 5.270 9.130 1.00 98.38 84 VAL A O 1
ATOM 623 N N . ASP A 1 85 ? -8.786 5.593 11.291 1.00 98.19 85 ASP A N 1
ATOM 624 C CA . ASP A 1 85 ? -10.111 5.300 11.826 1.00 98.19 85 ASP A CA 1
ATOM 625 C C . ASP A 1 85 ? -11.016 6.526 11.653 1.00 98.19 85 ASP A C 1
ATOM 627 O O . ASP A 1 85 ? -10.749 7.594 12.209 1.00 98.19 85 ASP A O 1
ATOM 631 N N . GLY A 1 86 ? -12.096 6.373 10.889 1.00 96.88 86 GLY A N 1
ATOM 632 C CA . GLY A 1 86 ? -13.062 7.437 10.630 1.00 96.88 86 GLY A CA 1
ATOM 633 C C . GLY A 1 86 ? -13.866 7.872 11.858 1.00 96.88 86 GLY A C 1
ATOM 634 O O . GLY A 1 86 ? -14.428 8.963 11.844 1.00 96.88 86 GLY A O 1
ATOM 635 N N . GLU A 1 87 ? -13.919 7.061 12.919 1.00 95.25 87 GLU A N 1
ATOM 636 C CA . GLU A 1 87 ? -14.634 7.414 14.153 1.00 95.25 87 GLU A CA 1
ATOM 637 C C . GLU A 1 87 ? -13.765 8.219 15.121 1.00 95.25 87 GLU A C 1
ATOM 639 O O . GLU A 1 87 ? -14.215 9.209 15.696 1.00 95.25 87 GLU A O 1
ATOM 644 N N . THR A 1 88 ? -12.530 7.768 15.339 1.00 96.38 88 THR A N 1
ATOM 645 C CA . THR A 1 88 ? -11.653 8.291 16.398 1.00 96.38 88 THR A CA 1
ATOM 646 C C . THR A 1 88 ? -10.584 9.245 15.874 1.00 96.38 88 THR A C 1
ATOM 648 O O . THR A 1 88 ? -10.008 10.005 16.652 1.00 96.38 88 THR A O 1
ATOM 651 N N . GLY A 1 89 ? -10.290 9.204 14.571 1.00 95.56 89 GLY A N 1
ATOM 652 C CA . GLY A 1 89 ? -9.141 9.881 13.973 1.00 95.56 89 GLY A CA 1
ATOM 653 C C . GLY A 1 89 ? -7.797 9.221 14.301 1.00 95.56 89 GLY A C 1
ATOM 654 O O . GLY A 1 89 ? -6.757 9.758 13.914 1.00 95.56 89 GLY A O 1
ATOM 655 N N . GLU A 1 90 ? -7.791 8.075 14.999 1.00 97.75 90 GLU A N 1
ATOM 656 C CA . GLU A 1 90 ? -6.576 7.293 15.235 1.00 97.75 90 GLU A CA 1
ATOM 657 C C . GLU A 1 90 ? -5.920 6.959 13.889 1.00 97.75 90 GLU A C 1
ATOM 659 O O . GLU A 1 90 ? -6.594 6.590 12.924 1.00 97.75 90 GLU A O 1
ATOM 664 N N . LYS A 1 91 ? -4.594 7.112 13.821 1.00 97.50 91 LYS A N 1
ATOM 665 C CA . LYS A 1 91 ? -3.819 6.935 12.595 1.00 97.50 91 LYS A CA 1
ATOM 666 C C . LYS A 1 91 ? -2.653 5.988 12.821 1.00 97.50 91 LYS A C 1
ATOM 668 O O . LYS A 1 91 ? -1.856 6.189 13.736 1.00 97.50 91 LYS A O 1
ATOM 673 N N . HIS A 1 92 ? -2.491 5.035 11.911 1.00 97.75 92 HIS A N 1
ATOM 674 C CA . HIS A 1 92 ? -1.310 4.188 11.814 1.00 97.75 92 HIS A CA 1
ATOM 675 C C . HIS A 1 92 ? -0.636 4.373 10.452 1.00 97.75 92 HIS A C 1
ATOM 677 O O . HIS A 1 92 ? -1.306 4.364 9.420 1.00 97.75 92 HIS A O 1
ATOM 683 N N . THR A 1 93 ? 0.685 4.555 10.439 1.00 98.06 93 THR A N 1
ATOM 684 C CA . THR A 1 93 ? 1.454 4.738 9.202 1.00 98.06 93 THR A CA 1
ATOM 685 C C . THR A 1 93 ? 2.193 3.456 8.850 1.00 98.06 93 THR A C 1
ATOM 687 O O . THR A 1 93 ? 2.992 2.968 9.646 1.00 98.06 93 THR A O 1
ATOM 690 N N . ILE A 1 94 ? 1.973 2.963 7.636 1.00 97.25 94 ILE A N 1
ATOM 691 C C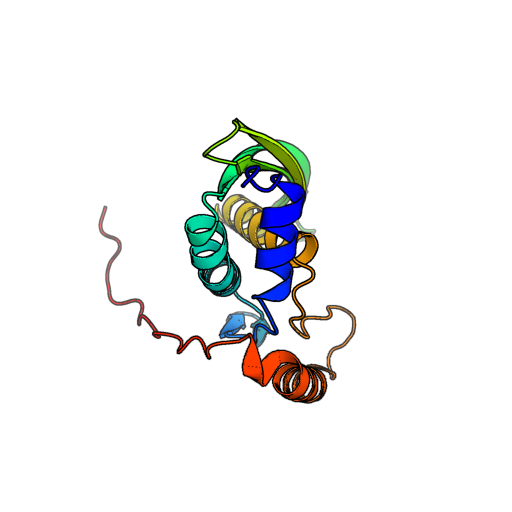A . ILE A 1 94 ? 2.698 1.837 7.042 1.00 97.25 94 ILE A CA 1
ATOM 692 C C . ILE A 1 94 ? 3.594 2.334 5.908 1.00 97.25 94 ILE A C 1
ATOM 694 O O . ILE A 1 94 ? 3.363 3.408 5.348 1.00 97.25 94 ILE A O 1
ATOM 698 N N . TYR A 1 95 ? 4.599 1.541 5.548 1.00 97.44 95 TYR A N 1
ATOM 699 C CA . TYR A 1 95 ? 5.546 1.880 4.490 1.00 97.44 95 TYR A CA 1
ATOM 700 C C . TYR A 1 95 ? 5.682 0.744 3.486 1.00 97.44 95 TYR A C 1
ATOM 702 O O . TYR A 1 95 ? 5.575 -0.431 3.832 1.00 97.44 95 TYR A O 1
ATOM 710 N N . SER A 1 96 ? 5.976 1.104 2.244 1.00 97.19 96 SER A N 1
ATOM 711 C CA . SER A 1 96 ? 6.242 0.148 1.173 1.00 97.19 96 SER A CA 1
ATOM 712 C C . SER A 1 96 ? 7.247 0.713 0.186 1.00 97.19 96 SER A C 1
ATOM 714 O O . SER A 1 96 ? 7.294 1.925 -0.034 1.00 97.19 96 SER A O 1
ATOM 716 N N . LEU A 1 97 ? 7.980 -0.175 -0.474 1.00 96.56 97 LEU A N 1
ATOM 717 C CA . LEU A 1 97 ? 8.789 0.185 -1.628 1.00 96.56 97 LEU A CA 1
ATOM 718 C C . LEU A 1 97 ? 8.028 -0.124 -2.914 1.00 96.56 97 LEU A C 1
ATOM 720 O O . LEU A 1 97 ? 7.363 -1.153 -3.029 1.00 96.56 97 LEU A O 1
ATOM 724 N N . GLY A 1 98 ? 8.147 0.777 -3.880 1.00 94.81 98 GLY A N 1
ATOM 725 C CA . GLY A 1 98 ? 7.665 0.586 -5.238 1.00 94.81 98 GLY A CA 1
ATOM 726 C C . GLY A 1 98 ? 8.802 0.809 -6.212 1.00 94.81 98 GLY A C 1
ATOM 727 O O . GLY A 1 98 ? 9.451 1.851 -6.153 1.00 94.81 98 GLY A O 1
ATOM 728 N N . SER A 1 99 ? 9.033 -0.148 -7.107 1.00 94.56 99 SER A N 1
ATOM 729 C CA . SER A 1 99 ? 9.998 -0.002 -8.194 1.00 94.56 99 SER A CA 1
ATOM 730 C C . SER A 1 99 ? 9.307 -0.192 -9.536 1.00 94.56 99 SER A C 1
ATOM 732 O O . SER A 1 99 ? 8.453 -1.068 -9.689 1.00 94.56 99 SER A O 1
ATOM 734 N N . GLY A 1 100 ? 9.649 0.653 -10.501 1.00 92.81 100 GLY A N 1
ATOM 735 C CA . GLY A 1 100 ? 9.096 0.603 -11.842 1.00 92.81 100 GLY A CA 1
ATOM 736 C C . GLY A 1 100 ? 10.188 0.737 -12.887 1.00 92.81 100 GLY A C 1
ATOM 737 O O . GLY A 1 100 ? 11.017 1.641 -12.815 1.00 92.81 100 GLY A O 1
ATOM 738 N N . ALA A 1 101 ? 10.157 -0.167 -13.864 1.00 92.81 101 ALA A N 1
ATOM 739 C CA . ALA A 1 101 ? 11.028 -0.158 -15.030 1.00 92.81 101 ALA A CA 1
ATOM 740 C C . ALA A 1 101 ? 10.184 -0.022 -16.303 1.00 92.81 101 ALA A C 1
ATOM 742 O O . ALA A 1 101 ? 9.274 -0.829 -16.552 1.00 92.81 101 ALA A O 1
ATOM 743 N N . ASP A 1 102 ? 10.455 1.009 -17.098 1.00 92.50 102 ASP A N 1
ATOM 744 C CA . ASP A 1 102 ? 9.774 1.246 -18.371 1.00 92.50 102 ASP A CA 1
ATOM 745 C C . ASP A 1 102 ? 10.647 2.058 -19.334 1.00 92.50 102 ASP A C 1
ATOM 747 O O . ASP A 1 102 ? 11.510 2.823 -18.906 1.00 92.50 102 ASP A O 1
ATOM 751 N N . 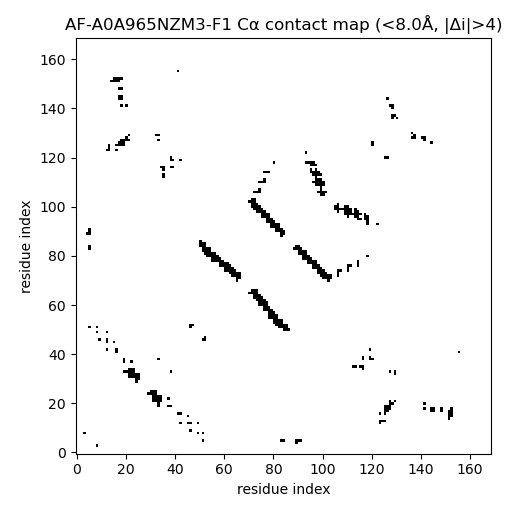SER A 1 103 ? 10.436 1.875 -20.636 1.00 89.44 103 SER A N 1
ATOM 752 C CA . SER A 1 103 ? 11.128 2.636 -21.682 1.00 89.44 103 SER A CA 1
ATOM 753 C C . SER A 1 103 ? 10.452 3.959 -22.040 1.00 89.44 103 SER A C 1
ATOM 755 O O . SER A 1 103 ? 11.044 4.772 -22.742 1.00 89.44 103 SER A O 1
ATOM 757 N N . GLY A 1 104 ? 9.213 4.160 -21.595 1.00 87.56 104 GLY A N 1
ATOM 758 C CA . GLY A 1 104 ? 8.476 5.412 -21.697 1.00 87.56 104 GLY A CA 1
ATOM 759 C C . GLY A 1 104 ? 8.209 6.021 -20.322 1.00 87.56 104 GLY A C 1
ATOM 760 O O . GLY A 1 104 ? 9.001 5.905 -19.390 1.00 87.56 104 GLY A O 1
ATOM 761 N N . ASP A 1 105 ? 7.054 6.656 -20.182 1.00 87.00 105 ASP A N 1
ATOM 762 C CA . ASP A 1 105 ? 6.609 7.414 -19.010 1.00 87.00 105 ASP A CA 1
ATOM 763 C C . ASP A 1 105 ? 6.007 6.546 -17.886 1.00 87.00 105 ASP A C 1
ATOM 765 O O . ASP A 1 105 ? 5.725 7.031 -16.790 1.00 87.00 105 ASP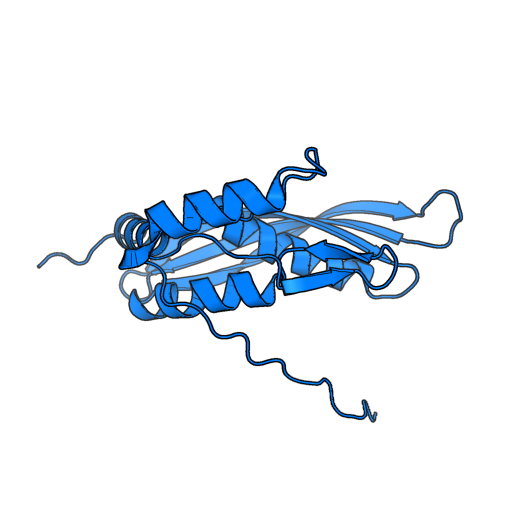 A O 1
ATOM 769 N N . LYS A 1 106 ? 5.842 5.235 -18.112 1.00 91.19 106 LYS A N 1
ATOM 770 C CA . LYS A 1 106 ? 5.104 4.353 -17.189 1.00 91.19 106 LYS A CA 1
ATOM 771 C C . LYS A 1 106 ? 5.895 3.859 -15.981 1.00 91.19 106 LYS A C 1
ATOM 773 O O . LYS A 1 106 ? 5.325 3.178 -15.127 1.00 91.19 106 LYS A O 1
ATOM 778 N N . HIS A 1 107 ? 7.185 4.176 -15.879 1.00 90.06 107 HIS A N 1
ATOM 779 C CA . HIS A 1 107 ? 8.032 3.723 -14.773 1.00 90.06 107 HIS A CA 1
ATOM 780 C C . HIS A 1 107 ? 7.535 4.268 -13.419 1.00 90.06 107 HIS A C 1
ATOM 782 O O . HIS A 1 107 ? 7.463 3.508 -12.455 1.00 90.06 107 HIS A O 1
ATOM 788 N N . VAL A 1 108 ? 7.047 5.515 -13.359 1.00 94.50 108 VAL A N 1
ATOM 789 C CA . VAL A 1 108 ? 6.407 6.076 -12.150 1.00 94.50 108 VAL A CA 1
ATOM 790 C C . VAL A 1 108 ? 5.125 5.316 -11.788 1.00 94.50 108 VAL A C 1
ATOM 792 O O . VAL A 1 108 ? 4.962 4.882 -10.650 1.00 94.50 108 VAL A O 1
ATOM 795 N N . TYR A 1 109 ? 4.223 5.087 -12.749 1.00 94.56 109 TYR A N 1
ATOM 796 C CA . TYR A 1 109 ? 2.950 4.397 -12.490 1.00 94.56 109 TYR A CA 1
ATOM 797 C C . TYR A 1 109 ? 3.145 2.939 -12.051 1.00 94.56 109 TYR A C 1
ATOM 799 O O . TYR A 1 109 ? 2.430 2.454 -11.169 1.00 94.56 109 TYR A O 1
ATOM 807 N N . LYS A 1 110 ? 4.140 2.245 -12.619 1.00 93.56 110 LYS A N 1
ATOM 808 C CA . LYS A 1 110 ? 4.537 0.895 -12.193 1.00 93.56 110 LYS A CA 1
ATOM 809 C C . LYS A 1 110 ? 5.059 0.888 -10.757 1.00 93.56 110 LYS A C 1
ATOM 811 O O . LYS A 1 110 ? 4.636 0.033 -9.981 1.00 93.56 110 LYS A O 1
ATOM 816 N N . ALA A 1 111 ? 5.899 1.860 -10.391 1.00 94.56 111 ALA A N 1
ATOM 817 C CA . ALA A 1 111 ? 6.394 1.999 -9.025 1.00 94.56 111 ALA A CA 1
ATOM 818 C C . ALA A 1 111 ? 5.244 2.237 -8.031 1.00 94.56 111 ALA A C 1
ATOM 820 O O . ALA A 1 111 ? 5.128 1.494 -7.057 1.00 94.56 111 ALA A O 1
ATOM 821 N N . THR A 1 112 ? 4.337 3.178 -8.316 1.00 96.00 112 THR A N 1
ATOM 822 C CA . THR A 1 112 ? 3.154 3.446 -7.475 1.00 96.00 112 THR A CA 1
ATOM 823 C C . THR A 1 112 ? 2.272 2.207 -7.313 1.00 96.00 112 THR A C 1
ATOM 825 O O . THR A 1 112 ? 1.855 1.872 -6.205 1.00 96.00 112 THR A O 1
ATOM 828 N N . THR A 1 113 ? 2.015 1.490 -8.410 1.00 95.38 113 THR A N 1
ATOM 829 C CA . THR A 1 113 ? 1.186 0.274 -8.399 1.00 95.38 113 THR A CA 1
ATOM 830 C C . THR A 1 113 ? 1.826 -0.829 -7.555 1.00 95.38 113 THR A C 1
ATOM 832 O O . THR A 1 113 ? 1.142 -1.485 -6.768 1.00 95.38 113 THR A O 1
ATOM 835 N N . GLY A 1 114 ? 3.142 -1.020 -7.695 1.00 94.06 114 GLY A N 1
ATOM 836 C CA . GLY A 1 114 ? 3.908 -1.969 -6.892 1.00 94.06 114 GLY A CA 1
ATOM 837 C C . GLY A 1 114 ? 3.885 -1.614 -5.407 1.00 94.06 114 GLY A C 1
ATOM 838 O O . GLY A 1 114 ? 3.593 -2.478 -4.584 1.00 94.06 114 GLY A O 1
ATOM 839 N N . ALA A 1 115 ? 4.102 -0.341 -5.069 1.00 96.31 115 ALA A N 1
ATOM 840 C CA . ALA A 1 115 ? 4.060 0.130 -3.689 1.00 96.31 115 ALA A CA 1
ATOM 841 C C . ALA A 1 115 ? 2.706 -0.147 -3.028 1.00 96.31 115 ALA A C 1
ATOM 843 O O . ALA A 1 115 ? 2.672 -0.754 -1.961 1.00 96.31 115 ALA A O 1
ATOM 844 N N . LEU A 1 116 ? 1.593 0.212 -3.681 1.00 96.44 116 LEU A N 1
ATOM 845 C CA . LEU A 1 116 ? 0.256 -0.066 -3.150 1.00 96.44 116 LEU A CA 1
ATOM 846 C C . LEU A 1 116 ? 0.024 -1.573 -2.971 1.00 96.44 116 LEU A C 1
ATOM 848 O O . LEU A 1 116 ? -0.435 -1.996 -1.911 1.00 96.44 116 LEU A O 1
ATOM 852 N N . LYS A 1 117 ? 0.375 -2.391 -3.977 1.00 94.88 117 LYS A N 1
ATOM 853 C CA . LYS A 1 117 ? 0.244 -3.856 -3.898 1.00 94.88 117 LYS A CA 1
ATOM 854 C C . LYS A 1 117 ? 0.964 -4.390 -2.662 1.00 94.88 117 LYS A C 1
ATOM 856 O O . LYS A 1 117 ? 0.359 -5.115 -1.877 1.00 94.88 117 LYS A O 1
ATOM 861 N N . TYR A 1 118 ? 2.234 -4.036 -2.479 1.00 94.31 118 TYR A N 1
ATOM 862 C CA . TYR A 1 118 ? 3.023 -4.580 -1.379 1.00 94.31 118 TYR A CA 1
ATOM 863 C C . TYR A 1 118 ? 2.660 -3.979 -0.025 1.00 94.31 118 TYR A C 1
ATOM 865 O O . TYR A 1 118 ? 2.673 -4.724 0.944 1.00 94.31 118 TYR A O 1
ATOM 873 N N . ALA A 1 119 ? 2.256 -2.707 0.055 1.00 96.25 119 ALA A N 1
ATOM 874 C CA . ALA A 1 119 ? 1.720 -2.127 1.287 1.00 96.25 119 ALA A CA 1
ATOM 875 C C . ALA A 1 119 ? 0.527 -2.936 1.805 1.00 96.25 119 ALA A C 1
ATOM 877 O O . ALA A 1 119 ? 0.469 -3.289 2.979 1.00 96.25 119 ALA A O 1
ATOM 878 N N . LEU A 1 120 ? -0.403 -3.269 0.912 1.00 95.81 120 LEU A N 1
ATOM 879 C CA . LEU A 1 120 ? -1.597 -4.034 1.237 1.00 95.81 120 LEU A CA 1
ATOM 880 C C . LEU A 1 120 ? -1.270 -5.493 1.595 1.00 95.81 120 LEU A C 1
ATOM 882 O O . LEU A 1 120 ? -1.718 -5.987 2.627 1.00 95.81 120 LEU A O 1
ATOM 886 N N . LEU A 1 121 ? -0.455 -6.176 0.786 1.00 93.75 121 LEU A N 1
ATOM 887 C CA . LEU A 1 121 ? -0.097 -7.575 1.040 1.00 93.75 121 LEU A CA 1
ATOM 888 C C . LEU A 1 121 ? 0.635 -7.761 2.375 1.00 93.75 121 LEU A C 1
ATOM 890 O O . LEU A 1 121 ? 0.295 -8.674 3.125 1.00 93.75 121 LEU A O 1
ATOM 894 N N . THR A 1 122 ? 1.619 -6.908 2.684 1.00 93.31 122 THR A N 1
ATOM 895 C CA . THR A 1 122 ? 2.422 -7.050 3.909 1.00 93.31 122 THR A CA 1
ATOM 896 C C . THR A 1 122 ? 1.652 -6.620 5.151 1.00 93.31 122 THR A C 1
ATOM 898 O O . THR A 1 122 ? 1.759 -7.283 6.179 1.00 93.31 122 THR A O 1
ATOM 901 N N . THR A 1 123 ? 0.830 -5.570 5.057 1.00 95.12 123 THR A N 1
ATOM 902 C CA . THR A 1 123 ? 0.020 -5.085 6.188 1.00 95.12 123 THR A CA 1
ATOM 903 C C . THR A 1 123 ? -0.994 -6.122 6.652 1.00 95.12 123 THR A C 1
ATOM 905 O O . THR A 1 123 ? -1.205 -6.263 7.853 1.00 95.12 123 THR A O 1
ATOM 908 N N . PHE A 1 124 ? -1.610 -6.854 5.721 1.00 95.06 124 PHE A N 1
ATOM 909 C CA . PHE A 1 124 ? -2.662 -7.829 6.025 1.00 95.06 124 PHE A CA 1
ATOM 910 C C . PHE A 1 124 ? -2.189 -9.287 5.936 1.00 95.06 124 PHE A C 1
ATOM 912 O O . PHE A 1 124 ? -3.019 -10.188 5.975 1.00 95.06 124 PHE A O 1
ATOM 919 N N . LEU A 1 125 ? -0.875 -9.528 5.821 1.00 93.19 125 LEU A N 1
ATOM 920 C CA . LEU A 1 125 ? -0.265 -10.865 5.747 1.00 93.19 125 LEU A CA 1
ATOM 921 C C . LEU A 1 125 ? -0.939 -11.797 4.722 1.00 93.19 125 LEU A C 1
ATOM 923 O O . LEU A 1 125 ? -1.133 -12.987 4.970 1.00 93.19 125 LEU A O 1
ATOM 927 N N . ILE A 1 126 ? -1.308 -11.251 3.562 1.00 90.25 126 ILE A N 1
ATOM 928 C CA . ILE A 1 126 ? -2.127 -11.966 2.579 1.00 90.25 126 ILE A CA 1
ATOM 929 C C . ILE A 1 126 ? -1.257 -12.956 1.797 1.00 90.25 126 ILE A C 1
ATOM 931 O O . ILE A 1 126 ? -0.342 -12.532 1.081 1.00 90.25 126 ILE A O 1
ATOM 935 N N . PRO A 1 127 ? -1.557 -14.266 1.848 1.00 85.88 127 PRO A N 1
ATOM 936 C CA . PRO A 1 127 ? -0.836 -15.242 1.054 1.00 85.88 127 PRO A CA 1
ATOM 937 C C . PRO A 1 127 ? -1.272 -15.167 -0.415 1.00 85.88 127 PRO A C 1
ATOM 939 O O . PRO A 1 127 ? -2.462 -15.168 -0.738 1.00 85.88 127 PRO A O 1
ATOM 942 N N . THR A 1 128 ? -0.293 -15.152 -1.317 1.00 82.69 128 THR A N 1
ATOM 943 C CA . THR A 1 128 ? -0.511 -15.095 -2.774 1.00 82.69 128 THR A CA 1
ATOM 944 C C . THR A 1 128 ? 0.092 -16.280 -3.522 1.00 82.69 128 THR A C 1
ATOM 946 O O . THR A 1 128 ? -0.281 -16.539 -4.663 1.00 82.69 128 THR A O 1
ATOM 949 N N . GLY A 1 129 ? 1.037 -17.005 -2.911 1.00 77.19 129 GLY A N 1
ATOM 950 C CA . GLY A 1 129 ? 1.886 -17.978 -3.616 1.00 77.19 129 GLY A CA 1
ATOM 951 C C . GLY A 1 129 ? 2.873 -17.332 -4.601 1.00 77.19 129 GLY A C 1
ATOM 952 O O . GLY A 1 129 ? 3.677 -18.030 -5.199 1.00 77.19 129 GLY A O 1
ATOM 953 N N . ASP A 1 130 ? 2.834 -16.001 -4.737 1.00 71.56 130 ASP A N 1
ATOM 954 C CA . ASP A 1 130 ? 3.717 -15.188 -5.574 1.00 71.56 130 ASP A CA 1
ATOM 955 C C . ASP A 1 130 ? 5.054 -15.000 -4.837 1.00 71.56 130 ASP A C 1
ATOM 957 O O . ASP A 1 130 ? 5.335 -13.931 -4.295 1.00 71.56 130 ASP A O 1
ATOM 961 N N . ASP A 1 131 ? 5.813 -16.091 -4.726 1.00 70.31 131 ASP A N 1
ATOM 962 C CA . ASP A 1 131 ? 7.148 -16.129 -4.134 1.00 70.31 131 ASP A CA 1
ATOM 963 C C . ASP A 1 131 ? 8.191 -15.956 -5.255 1.00 70.31 131 ASP A C 1
ATOM 965 O O . ASP A 1 131 ? 8.326 -16.848 -6.095 1.00 70.31 131 ASP A O 1
ATOM 969 N N . PRO A 1 132 ? 8.892 -14.807 -5.315 1.00 65.00 132 PRO A N 1
ATOM 970 C CA . PRO A 1 132 ? 9.823 -14.501 -6.399 1.00 65.00 132 PRO A CA 1
ATOM 971 C C . PRO A 1 132 ? 11.019 -15.459 -6.472 1.00 65.00 132 PRO A C 1
ATOM 973 O O . PRO A 1 132 ? 11.666 -15.509 -7.512 1.00 65.00 132 PRO A O 1
ATOM 976 N N . GLU A 1 133 ? 11.297 -16.221 -5.411 1.00 68.19 133 GLU A N 1
ATOM 977 C CA . GLU A 1 133 ? 12.371 -17.222 -5.379 1.00 68.19 133 GLU A CA 1
ATOM 978 C C . GLU A 1 133 ? 11.877 -18.636 -5.738 1.00 68.19 133 GLU A C 1
ATOM 980 O O . GLU A 1 133 ? 12.674 -19.572 -5.832 1.00 68.19 133 GLU A O 1
ATOM 985 N N . ASN A 1 134 ? 10.566 -18.833 -5.912 1.00 64.00 134 ASN A N 1
ATOM 986 C CA . ASN A 1 134 ? 9.968 -20.159 -6.022 1.00 64.00 134 ASN A CA 1
ATOM 987 C C . ASN A 1 134 ? 9.072 -20.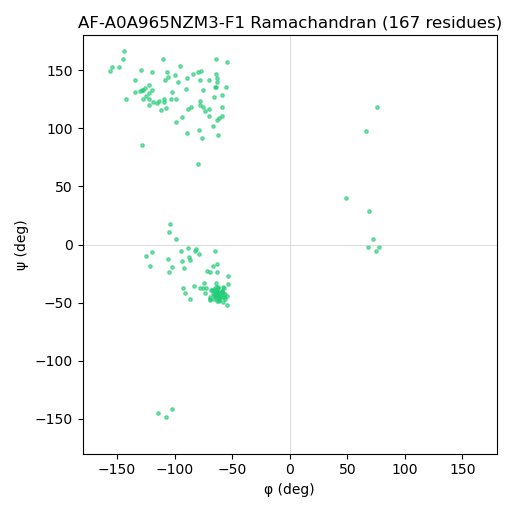304 -7.256 1.00 64.00 134 ASN A C 1
ATOM 989 O O . ASN A 1 134 ? 7.844 -20.220 -7.192 1.00 64.00 134 ASN A O 1
ATOM 993 N N . ASP A 1 135 ? 9.703 -20.652 -8.375 1.00 57.22 135 ASP A N 1
ATOM 994 C CA . ASP A 1 135 ? 9.061 -20.819 -9.684 1.00 57.22 135 ASP A CA 1
ATOM 995 C C . ASP A 1 135 ? 8.029 -21.972 -9.766 1.00 57.22 135 ASP A C 1
ATOM 997 O O . ASP A 1 135 ? 7.371 -22.138 -10.794 1.00 57.22 135 ASP A O 1
ATOM 1001 N N . THR A 1 136 ? 7.865 -22.803 -8.721 1.00 58.19 136 THR A N 1
ATOM 1002 C CA . THR A 1 136 ? 7.097 -24.069 -8.803 1.00 58.19 136 THR A CA 1
ATOM 1003 C C . THR A 1 136 ? 5.961 -24.246 -7.784 1.00 58.19 136 THR A C 1
ATOM 1005 O O . THR A 1 136 ? 5.152 -25.166 -7.934 1.00 58.19 136 THR A O 1
ATOM 1008 N N . ALA A 1 137 ? 5.832 -23.387 -6.766 1.00 57.44 137 ALA A N 1
ATOM 1009 C CA . ALA A 1 137 ? 4.946 -23.649 -5.617 1.00 57.44 137 ALA A CA 1
ATOM 1010 C C . ALA A 1 137 ? 3.481 -23.178 -5.746 1.00 57.44 137 ALA A C 1
ATOM 1012 O O . ALA A 1 137 ? 2.665 -23.455 -4.858 1.00 57.44 137 ALA A O 1
ATOM 1013 N N . ASP A 1 138 ? 3.115 -22.522 -6.849 1.00 63.06 138 ASP A N 1
ATOM 1014 C CA . ASP A 1 138 ? 1.837 -21.806 -6.990 1.00 63.06 138 ASP A CA 1
ATOM 1015 C C . ASP A 1 138 ? 0.582 -22.666 -6.743 1.00 63.06 138 ASP A C 1
ATOM 1017 O O . ASP A 1 138 ? -0.363 -22.232 -6.080 1.00 63.06 138 ASP A O 1
ATOM 1021 N N . VAL A 1 139 ? 0.540 -23.898 -7.263 1.00 62.69 139 VAL A N 1
ATOM 1022 C CA . VAL A 1 139 ? -0.698 -24.705 -7.268 1.00 62.69 139 VAL A CA 1
ATOM 1023 C C . VAL A 1 139 ? -0.989 -25.327 -5.897 1.00 62.69 139 VAL A C 1
ATOM 1025 O O . VAL A 1 139 ? -2.145 -25.393 -5.469 1.00 62.69 139 VAL A O 1
ATOM 1028 N N . THR A 1 140 ? 0.048 -25.766 -5.184 1.00 65.19 140 THR A N 1
ATOM 1029 C CA . THR A 1 140 ? -0.091 -26.470 -3.899 1.00 65.19 140 THR A CA 1
ATOM 1030 C C . THR A 1 140 ? -0.485 -25.509 -2.778 1.00 65.19 140 THR A C 1
ATOM 1032 O O . THR A 1 140 ? -1.386 -25.815 -1.994 1.00 65.19 140 THR A O 1
ATOM 1035 N N . ILE A 1 141 ? 0.124 -24.317 -2.745 1.00 67.06 141 ILE A N 1
ATOM 1036 C CA . ILE A 1 141 ? -0.170 -23.283 -1.743 1.00 67.06 141 ILE A CA 1
ATOM 1037 C C . ILE A 1 141 ? -1.592 -22.747 -1.930 1.00 67.06 141 ILE A C 1
ATOM 1039 O O . ILE A 1 141 ? -2.335 -22.636 -0.954 1.00 67.06 141 ILE A O 1
ATOM 1043 N N . ALA A 1 142 ? -2.016 -22.506 -3.176 1.00 66.19 142 ALA A N 1
ATOM 1044 C CA . ALA A 1 142 ? -3.376 -22.060 -3.474 1.00 66.19 142 ALA A CA 1
ATOM 1045 C C . ALA A 1 142 ? -4.443 -23.046 -2.974 1.00 66.19 142 ALA A C 1
ATOM 1047 O O . ALA A 1 142 ? -5.477 -22.633 -2.445 1.00 66.19 142 ALA A O 1
ATOM 1048 N N . LYS A 1 143 ? -4.201 -24.358 -3.122 1.00 69.00 143 LYS A N 1
ATOM 1049 C CA . LYS A 1 143 ? -5.122 -25.399 -2.650 1.00 69.00 143 LYS A CA 1
ATOM 1050 C C . LYS A 1 143 ? -5.166 -25.459 -1.121 1.00 69.00 143 LYS A C 1
ATOM 1052 O O . LYS A 1 143 ? -6.256 -25.466 -0.563 1.00 69.00 143 LYS A O 1
ATOM 1057 N N . ALA A 1 144 ? -4.011 -25.452 -0.455 1.00 70.69 144 ALA A N 1
ATOM 1058 C CA . ALA A 1 144 ? -3.936 -25.480 1.007 1.00 70.69 144 ALA A CA 1
ATOM 1059 C C . ALA A 1 144 ? -4.588 -24.243 1.643 1.00 70.69 144 ALA A C 1
ATOM 1061 O O . ALA A 1 144 ? -5.375 -24.361 2.578 1.00 70.69 144 ALA A O 1
ATOM 1062 N N . ALA A 1 145 ? -4.326 -23.058 1.091 1.00 68.25 145 ALA A N 1
ATOM 1063 C CA . ALA A 1 145 ? -4.909 -21.829 1.601 1.00 68.25 145 ALA A CA 1
ATOM 1064 C C . ALA A 1 145 ? -6.429 -21.788 1.367 1.00 68.25 145 ALA A C 1
ATOM 1066 O O . ALA A 1 145 ? -7.177 -21.417 2.267 1.00 68.25 145 ALA A O 1
ATOM 1067 N N . LYS A 1 146 ? -6.916 -22.266 0.212 1.00 67.38 146 LYS A N 1
ATOM 1068 C CA . LYS A 1 146 ? -8.361 -22.431 -0.004 1.00 67.38 146 LYS A CA 1
ATOM 1069 C C . LYS A 1 146 ? -9.017 -23.334 1.032 1.00 67.38 146 LYS A C 1
ATOM 1071 O O . LYS A 1 146 ? -10.133 -23.021 1.401 1.00 67.38 146 LYS A O 1
ATOM 1076 N N . GLU A 1 147 ? -8.370 -24.410 1.484 1.00 73.25 147 GLU A N 1
ATOM 1077 C CA . GLU A 1 147 ? -8.891 -25.292 2.544 1.00 73.25 147 GLU A CA 1
ATOM 1078 C C . GLU A 1 147 ? -8.938 -24.610 3.919 1.00 73.25 147 GLU A C 1
ATOM 1080 O O . GLU A 1 147 ? -9.908 -24.789 4.648 1.00 73.25 147 GLU A O 1
ATOM 1085 N N . ILE A 1 148 ? -7.927 -23.804 4.256 1.00 70.44 148 ILE A N 1
ATOM 1086 C CA . ILE A 1 148 ? -7.829 -23.114 5.554 1.00 70.44 148 ILE A CA 1
ATOM 1087 C C . ILE A 1 148 ? -8.833 -21.957 5.660 1.00 70.44 148 ILE A C 1
ATOM 1089 O O . ILE A 1 148 ? -9.403 -21.731 6.723 1.00 70.44 148 ILE A O 1
ATOM 1093 N N . PHE A 1 149 ? -9.067 -21.233 4.563 1.00 68.81 149 PHE A N 1
ATOM 1094 C CA . PHE A 1 149 ? -9.860 -20.000 4.562 1.00 68.81 149 PHE A CA 1
ATOM 1095 C C . PHE A 1 149 ? -11.284 -20.161 3.991 1.00 68.81 149 PHE A C 1
ATOM 1097 O O . PHE A 1 149 ? -11.910 -19.163 3.629 1.00 68.81 149 PHE A O 1
ATOM 1104 N N . LYS A 1 150 ? -11.814 -21.393 3.889 1.00 60.91 150 LYS A N 1
ATOM 1105 C CA . LYS A 1 150 ? -13.131 -21.683 3.271 1.00 60.91 150 LYS A CA 1
ATOM 1106 C C . LYS A 1 150 ? -14.294 -20.872 3.851 1.00 60.91 150 LYS A C 1
ATOM 1108 O O . LYS A 1 150 ? -15.194 -20.515 3.097 1.00 60.91 150 LYS A O 1
ATOM 1113 N N . ASP A 1 151 ? -14.254 -20.568 5.148 1.00 54.16 151 ASP A N 1
ATOM 1114 C CA . ASP A 1 151 ? -15.345 -19.883 5.857 1.00 54.16 151 ASP A CA 1
ATOM 1115 C C . ASP A 1 151 ? -15.181 -18.350 5.918 1.00 54.16 151 ASP A C 1
ATOM 1117 O O . ASP A 1 151 ? -16.141 -17.636 6.209 1.00 54.16 151 ASP A O 1
ATOM 1121 N N . THR A 1 152 ? -13.989 -17.820 5.618 1.00 52.53 152 THR A N 1
ATOM 1122 C CA . THR A 1 152 ? -13.681 -16.375 5.643 1.00 52.53 152 THR A CA 1
ATOM 1123 C C . THR A 1 152 ? -13.588 -15.747 4.252 1.00 52.53 152 THR A C 1
ATOM 1125 O O . THR A 1 152 ? -13.844 -14.552 4.100 1.00 52.53 152 THR A O 1
ATOM 1128 N N . VAL A 1 153 ? -13.297 -16.533 3.212 1.00 44.38 153 VAL A N 1
ATOM 1129 C CA . VAL A 1 153 ? -13.153 -16.048 1.833 1.00 44.38 153 VAL A CA 1
ATOM 1130 C C . VAL A 1 153 ? -14.438 -16.286 1.049 1.00 44.38 153 VAL A C 1
ATOM 1132 O O . VAL A 1 153 ? -14.705 -17.393 0.583 1.00 44.38 153 VAL A O 1
ATOM 1135 N N . LYS A 1 154 ? -15.209 -15.220 0.805 1.00 43.53 154 LYS A N 1
ATOM 1136 C CA . LYS A 1 154 ? -16.148 -15.235 -0.325 1.00 43.53 154 LYS A CA 1
ATOM 1137 C C . LYS A 1 154 ? -15.320 -15.290 -1.616 1.00 43.53 154 LYS A C 1
ATOM 1139 O O . LYS A 1 154 ? -14.437 -14.445 -1.779 1.00 43.53 154 LYS A O 1
ATOM 1144 N N . PRO A 1 155 ? -15.562 -16.249 -2.528 1.00 38.19 155 PRO A N 1
ATOM 1145 C CA . PRO A 1 155 ? -14.895 -16.248 -3.818 1.00 38.19 155 PRO A CA 1
ATOM 1146 C C . PRO A 1 155 ? -15.217 -14.934 -4.528 1.00 38.19 155 PRO A C 1
ATOM 1148 O O . PRO A 1 155 ? -16.378 -14.636 -4.798 1.00 38.19 155 PRO A O 1
ATOM 1151 N N . MET A 1 156 ? -14.190 -14.134 -4.804 1.00 40.50 156 MET A N 1
ATOM 1152 C CA . MET A 1 156 ? -14.347 -12.939 -5.616 1.00 40.50 156 MET A CA 1
ATOM 1153 C C . MET A 1 156 ? -14.386 -13.394 -7.075 1.00 40.50 156 MET A C 1
ATOM 1155 O O . MET A 1 156 ? -13.353 -13.721 -7.664 1.00 40.50 156 MET A O 1
ATOM 1159 N N . GLU A 1 157 ? -15.589 -13.512 -7.635 1.00 35.94 157 GLU A N 1
ATOM 1160 C CA . GLU A 1 157 ? -15.769 -13.740 -9.066 1.00 35.94 157 GLU A CA 1
ATOM 1161 C C . GLU A 1 157 ? -15.168 -12.547 -9.810 1.00 35.94 157 GLU A C 1
ATOM 1163 O O . GLU A 1 157 ? -15.669 -11.425 -9.746 1.00 35.94 157 GLU A O 1
ATOM 1168 N N . GLY A 1 158 ? -14.034 -12.777 -10.471 1.00 36.72 158 GLY A N 1
ATOM 1169 C CA . GLY A 1 158 ? -13.399 -11.763 -11.293 1.00 36.72 158 GLY A CA 1
ATOM 1170 C C . GLY A 1 158 ? -14.330 -11.396 -12.439 1.00 36.72 158 GLY A C 1
ATOM 1171 O O . GLY A 1 158 ? -14.476 -12.164 -13.388 1.00 36.72 158 GLY A O 1
ATOM 1172 N N . GLN A 1 159 ? -14.935 -10.212 -12.379 1.00 31.98 159 GLN A N 1
ATOM 1173 C CA . GLN A 1 159 ? -15.486 -9.596 -13.574 1.00 31.98 159 GLN A CA 1
ATOM 1174 C C . GLN A 1 159 ? -14.305 -9.242 -14.475 1.00 31.98 159 GLN A C 1
ATOM 1176 O O . GLN A 1 159 ? -13.582 -8.272 -14.247 1.00 31.98 159 GLN A O 1
ATOM 1181 N N . SER A 1 160 ? -14.078 -10.067 -15.493 1.00 33.28 160 SER A N 1
ATOM 1182 C CA . SER A 1 160 ? -13.241 -9.700 -16.624 1.00 33.28 160 SER A CA 1
ATOM 1183 C C . SER A 1 160 ? -13.904 -8.512 -17.320 1.00 33.28 160 SER A C 1
ATOM 1185 O O . SER A 1 160 ? -14.786 -8.699 -18.159 1.00 33.28 160 SER A O 1
ATOM 1187 N N . GLN A 1 161 ? -13.512 -7.289 -16.974 1.00 33.62 161 GLN A N 1
ATOM 1188 C CA . GLN A 1 161 ? -13.730 -6.176 -17.884 1.00 33.62 161 GLN A CA 1
ATOM 1189 C C . GLN A 1 161 ? -12.779 -6.385 -19.057 1.00 33.62 161 GLN A C 1
ATOM 1191 O O . GLN A 1 161 ? -11.556 -6.328 -18.919 1.00 33.62 161 GLN A O 1
ATOM 1196 N N . LYS A 1 162 ? -13.362 -6.708 -20.210 1.00 31.44 162 LYS A N 1
ATOM 1197 C CA . LYS A 1 162 ? -12.694 -6.492 -21.483 1.00 31.44 162 LYS A CA 1
ATOM 1198 C C . LYS A 1 162 ? -12.406 -4.988 -21.553 1.00 31.44 162 LYS A C 1
ATOM 1200 O O . LYS A 1 162 ? -13.261 -4.169 -21.225 1.00 31.44 162 LYS A O 1
ATOM 1205 N N . ALA A 1 163 ? -11.156 -4.641 -21.838 1.00 35.75 163 ALA A N 1
ATOM 1206 C CA . ALA A 1 163 ? -10.792 -3.267 -22.131 1.00 35.75 163 ALA A CA 1
ATOM 1207 C C . ALA A 1 163 ? -11.265 -2.984 -23.558 1.00 35.75 163 ALA A C 1
ATOM 1209 O O . ALA A 1 163 ? -10.569 -3.289 -24.529 1.00 35.75 163 ALA A O 1
ATOM 1210 N N . ASP A 1 164 ? -12.486 -2.479 -23.662 1.00 35.34 164 ASP A N 1
ATOM 1211 C CA . ASP A 1 164 ? -13.101 -2.062 -24.910 1.00 35.34 164 ASP A CA 1
ATOM 1212 C C . ASP A 1 164 ? -12.716 -0.597 -25.142 1.00 35.34 164 ASP A C 1
ATOM 1214 O O . ASP A 1 164 ? -13.104 0.263 -24.362 1.00 35.34 164 ASP A O 1
ATOM 1218 N N . GLY A 1 165 ? -11.977 -0.324 -26.219 1.00 36.88 165 GLY A N 1
ATOM 1219 C CA . GLY A 1 165 ? -12.122 0.913 -26.993 1.00 36.88 165 GLY A CA 1
ATOM 1220 C C . GLY A 1 165 ? -11.549 2.226 -26.439 1.00 36.88 165 GLY A C 1
ATOM 1221 O O . GLY A 1 165 ? -12.030 2.786 -25.469 1.00 36.88 165 GLY A O 1
ATOM 1222 N N . GLU A 1 166 ? -10.605 2.768 -27.215 1.00 32.25 166 GLU A N 1
ATOM 1223 C CA . GLU A 1 166 ? -10.459 4.203 -27.523 1.00 32.25 166 GLU A CA 1
ATOM 1224 C C . GLU A 1 166 ? -10.092 5.174 -26.385 1.00 32.25 166 GLU A C 1
ATOM 1226 O O . GLU A 1 166 ? -10.935 5.740 -25.698 1.00 32.25 166 GLU A O 1
ATOM 1231 N N . TRP A 1 167 ? -8.797 5.500 -26.299 1.00 33.25 167 TRP A N 1
ATOM 1232 C CA . TRP A 1 167 ? -8.355 6.767 -25.711 1.00 33.25 167 TRP A CA 1
ATOM 1233 C C . TRP A 1 167 ? -8.300 7.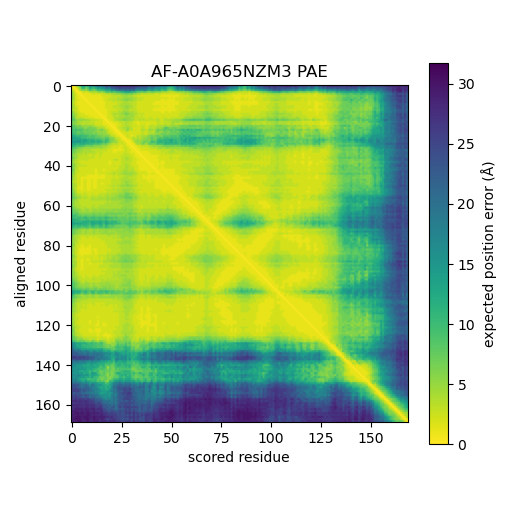827 -26.811 1.00 33.25 167 TRP A C 1
ATOM 1235 O O . TRP A 1 167 ? -7.340 7.897 -27.578 1.00 33.25 167 TRP A O 1
ATOM 1245 N N . GLY A 1 168 ? -9.379 8.601 -26.911 1.00 35.66 168 GLY A N 1
ATOM 1246 C CA . GLY A 1 168 ? -9.405 9.883 -27.601 1.00 35.66 168 GLY A CA 1
ATOM 1247 C C . GLY A 1 168 ? -9.026 11.021 -26.649 1.00 35.66 168 GLY A C 1
ATOM 1248 O O . GLY A 1 168 ? -9.454 11.015 -25.494 1.00 35.66 168 GLY A O 1
ATOM 1249 N N . PHE A 1 169 ? -8.300 11.987 -27.225 1.00 36.38 169 PHE A N 1
ATOM 1250 C CA . PHE A 1 169 ? -7.724 13.235 -26.692 1.00 36.38 169 PHE A CA 1
ATOM 1251 C C . PHE A 1 169 ? -6.316 13.142 -26.096 1.00 36.38 169 PHE A C 1
ATOM 1253 O O . PHE A 1 169 ? -6.135 12.563 -25.005 1.00 36.38 169 PHE A O 1
#

pLDDT: mean 82.75, std 19.26, range [31.44, 98.38]